Protein AF-A0A843TBU1-F1 (afdb_monomer)

Nearest PDB structures (foldseek):
  8rxh-assembly1_Sf  TM=3.132E-01  e=1.677E+00  Leishmania major strain Friedlin
  9c3c-assembly1_b  TM=3.323E-01  e=2.820E+00  Oryctolagus cuniculus
  9c3c-assembly1_d  TM=3.264E-01  e=3.427E+00  Oryctolagus cuniculus
  8yt8-assembly1_D  TM=2.917E-01  e=3.427E+00  Mus musculus
  7qiz-assembly1_BA  TM=1.890E-01  e=3.902E+00  Solanum lycopersicum

Structure (mmCIF, N/CA/C/O backbone):
data_AF-A0A843TBU1-F1
#
_entry.id   AF-A0A843TBU1-F1
#
loop_
_atom_site.group_PDB
_atom_site.id
_atom_site.type_symbol
_atom_site.label_atom_id
_atom_site.label_alt_id
_atom_site.label_comp_id
_atom_site.label_asym_id
_atom_site.label_entity_id
_atom_site.label_seq_id
_atom_site.pdbx_PDB_ins_code
_atom_site.Cartn_x
_atom_site.Cartn_y
_atom_site.Cartn_z
_atom_site.occupancy
_atom_site.B_iso_or_equiv
_atom_site.auth_seq_id
_atom_site.auth_comp_id
_atom_site.auth_asym_id
_atom_site.auth_atom_id
_atom_site.pdbx_PDB_model_num
ATOM 1 N N . MET A 1 1 ? 6.282 16.887 25.141 1.00 42.31 1 MET A N 1
ATOM 2 C CA . MET A 1 1 ? 6.252 15.830 24.106 1.00 42.31 1 MET A CA 1
ATOM 3 C C . MET A 1 1 ? 5.500 16.394 22.921 1.00 42.31 1 MET A C 1
ATOM 5 O O . MET A 1 1 ? 4.322 16.692 23.065 1.00 42.31 1 MET A O 1
ATOM 9 N N . SER A 1 2 ? 6.208 16.684 21.830 1.00 39.66 2 SER A N 1
ATOM 10 C CA . SER A 1 2 ? 5.625 17.336 20.655 1.00 39.66 2 SER A CA 1
ATOM 11 C C . SER A 1 2 ? 4.503 16.457 20.106 1.00 39.66 2 SER A C 1
ATOM 13 O O . SER A 1 2 ? 4.731 15.291 19.794 1.00 39.66 2 SER A O 1
ATOM 15 N N . SER A 1 3 ? 3.282 16.988 20.079 1.00 46.81 3 SER A N 1
ATOM 16 C CA . SER A 1 3 ? 2.140 16.341 19.440 1.00 46.81 3 SER A CA 1
ATOM 17 C C . SER A 1 3 ? 2.463 16.229 17.954 1.00 46.81 3 SER A C 1
ATOM 19 O O . SER A 1 3 ? 2.513 17.242 17.259 1.00 46.81 3 SER A O 1
ATOM 21 N N . SER A 1 4 ? 2.750 15.017 17.484 1.00 58.03 4 SER A N 1
ATOM 22 C CA . SER A 1 4 ? 3.057 14.702 16.088 1.00 58.03 4 SER A CA 1
ATOM 23 C C . SER A 1 4 ? 1.844 14.928 15.179 1.00 58.03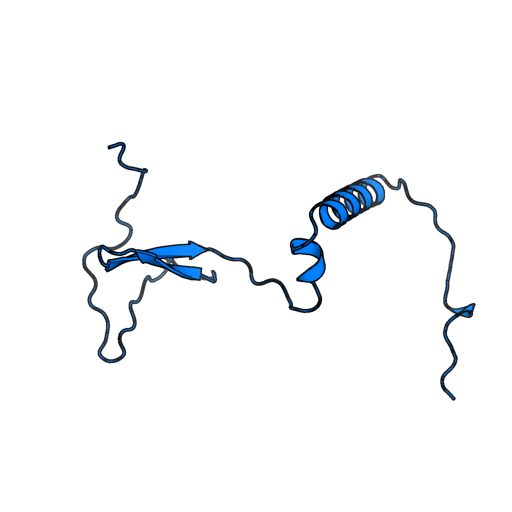 4 SER A C 1
ATOM 25 O O . SER A 1 4 ? 1.313 13.977 14.636 1.00 58.03 4 SER A O 1
ATOM 27 N N . GLY A 1 5 ? 1.334 16.155 15.050 1.00 62.38 5 GLY A N 1
ATOM 28 C CA . GLY A 1 5 ? 0.404 16.583 13.995 1.00 62.38 5 GLY A CA 1
ATOM 29 C C . GLY A 1 5 ? -0.890 15.775 13.792 1.00 62.38 5 GLY A C 1
ATOM 30 O O . GLY A 1 5 ? -1.580 16.008 12.798 1.00 62.38 5 GLY A O 1
ATOM 31 N N . PHE A 1 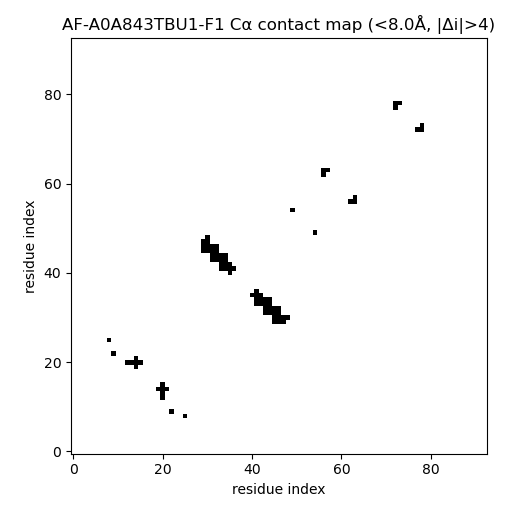6 ? -1.244 14.835 14.674 1.00 69.94 6 PHE A N 1
ATOM 32 C CA . PHE A 1 6 ? -2.382 13.946 14.471 1.00 69.94 6 PHE A CA 1
ATOM 33 C C . PHE A 1 6 ? -3.683 14.730 14.625 1.00 69.94 6 PHE A C 1
ATOM 35 O O . PHE A 1 6 ? -4.000 15.260 15.689 1.00 69.94 6 PHE A O 1
ATOM 42 N N . LYS A 1 7 ? -4.456 14.796 13.540 1.00 76.94 7 LYS A N 1
ATOM 43 C CA . LYS A 1 7 ? -5.810 15.353 13.544 1.00 76.94 7 LYS A CA 1
ATOM 44 C C . LYS A 1 7 ? -6.806 14.206 13.602 1.00 76.94 7 LYS A C 1
ATOM 46 O O . LYS A 1 7 ? -6.718 13.280 12.797 1.00 76.94 7 LYS A O 1
ATOM 51 N N . ALA A 1 8 ? -7.775 14.288 14.510 1.00 76.00 8 ALA A N 1
ATOM 52 C CA . ALA A 1 8 ? -8.873 13.333 14.558 1.00 76.00 8 ALA A CA 1
ATOM 53 C C . ALA A 1 8 ? -9.647 13.376 13.229 1.00 76.00 8 ALA A C 1
ATOM 55 O O . ALA A 1 8 ? -10.284 14.375 12.900 1.00 76.00 8 ALA A O 1
ATOM 56 N N . ARG A 1 9 ? -9.546 12.306 12.434 1.00 80.00 9 ARG A N 1
ATOM 57 C CA . ARG A 1 9 ? -10.276 12.149 11.162 1.00 80.00 9 ARG A CA 1
ATOM 58 C C . ARG A 1 9 ? -11.637 11.486 11.341 1.00 80.00 9 ARG A C 1
ATOM 60 O O . ARG A 1 9 ? -12.509 11.626 10.491 1.00 80.00 9 ARG A O 1
ATOM 67 N N . LYS A 1 10 ? -11.811 10.770 12.448 1.00 78.50 10 LYS A N 1
ATOM 68 C CA . LYS A 1 10 ? -13.052 10.125 12.856 1.00 78.50 10 LYS A CA 1
ATOM 69 C C . LYS A 1 10 ? -13.151 10.220 14.376 1.00 78.50 10 LYS A C 1
ATOM 71 O O . LYS A 1 10 ? -12.127 10.180 15.056 1.00 78.50 10 LYS A O 1
ATOM 76 N N . GLY A 1 11 ? -14.366 10.415 14.880 1.00 80.81 11 GLY A N 1
ATOM 77 C CA . GLY A 1 11 ? -14.638 10.428 16.316 1.00 80.81 11 GLY A CA 1
ATOM 78 C C . GLY A 1 11 ? -14.535 9.032 16.935 1.00 80.81 11 GLY A C 1
ATOM 79 O O . GLY A 1 11 ? -13.927 8.124 16.370 1.00 80.81 11 GLY A O 1
ATOM 80 N N . TYR A 1 12 ? -15.169 8.853 18.092 1.00 84.19 12 TYR A N 1
ATOM 81 C CA . TYR A 1 12 ? -15.241 7.553 18.753 1.00 84.19 12 TYR A CA 1
ATOM 82 C C . TYR A 1 12 ? -15.908 6.507 17.847 1.00 84.19 12 TYR A C 1
ATOM 84 O O . TYR A 1 12 ? -16.960 6.753 17.255 1.00 84.19 12 TYR A O 1
ATOM 92 N N . VAL A 1 13 ? -15.283 5.338 17.739 1.00 87.38 13 VAL A N 1
ATOM 93 C CA . VAL A 1 13 ? -15.748 4.215 16.924 1.00 87.38 13 VAL A CA 1
ATOM 94 C C . VAL A 1 13 ? -15.675 2.935 17.735 1.00 87.38 13 VAL A C 1
ATOM 96 O O . VAL A 1 13 ? -14.679 2.678 18.406 1.00 87.38 13 VAL A O 1
ATOM 99 N N . HIS A 1 14 ? -16.732 2.132 17.654 1.00 91.06 14 HIS A N 1
ATOM 100 C CA . HIS A 1 14 ? -16.785 0.818 18.277 1.00 91.06 14 HIS A CA 1
ATOM 101 C C . HIS A 1 14 ? -16.545 -0.261 17.209 1.00 91.06 14 HIS A C 1
ATOM 103 O O . HI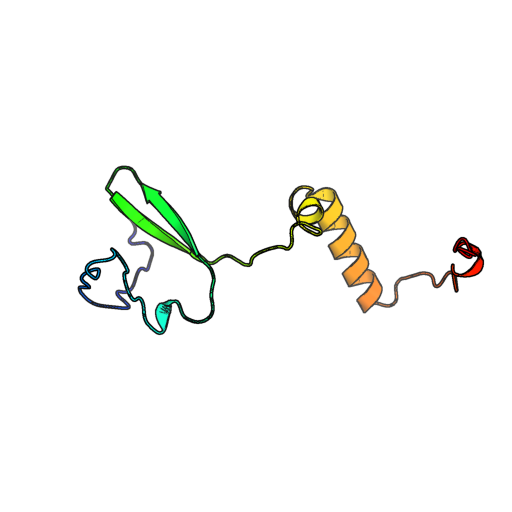S A 1 14 ? -17.141 -0.165 16.129 1.00 91.06 14 HIS A O 1
ATOM 109 N N . PRO A 1 15 ? -15.680 -1.258 17.462 1.00 92.94 15 PRO A N 1
ATOM 110 C CA . PRO A 1 15 ? -15.565 -2.424 16.596 1.00 92.94 15 PRO A CA 1
ATOM 111 C C . PRO A 1 15 ? -16.886 -3.196 16.540 1.00 92.94 15 PRO A C 1
ATOM 113 O O . PRO A 1 15 ? -17.649 -3.199 17.501 1.00 92.94 15 PRO A O 1
ATOM 116 N N . ASP A 1 16 ? -17.165 -3.875 15.433 1.00 92.94 16 ASP A N 1
ATOM 117 C CA . ASP A 1 16 ? -18.316 -4.778 15.384 1.00 92.94 16 ASP A CA 1
ATOM 118 C C . ASP A 1 16 ? -18.067 -6.090 16.157 1.00 92.94 16 ASP A C 1
ATOM 120 O O . ASP A 1 16 ? -16.975 -6.343 16.667 1.00 92.94 16 ASP A O 1
ATOM 124 N N . GLY A 1 17 ? -19.070 -6.975 16.210 1.00 94.94 17 GLY A N 1
ATOM 125 C CA . GLY A 1 17 ? -18.962 -8.277 16.886 1.00 94.94 17 GLY A CA 1
ATOM 126 C C . GLY A 1 17 ? -17.929 -9.246 16.288 1.00 94.94 17 GLY A C 1
ATOM 127 O O . GLY A 1 17 ? -17.727 -10.324 16.836 1.00 94.94 17 GLY A O 1
A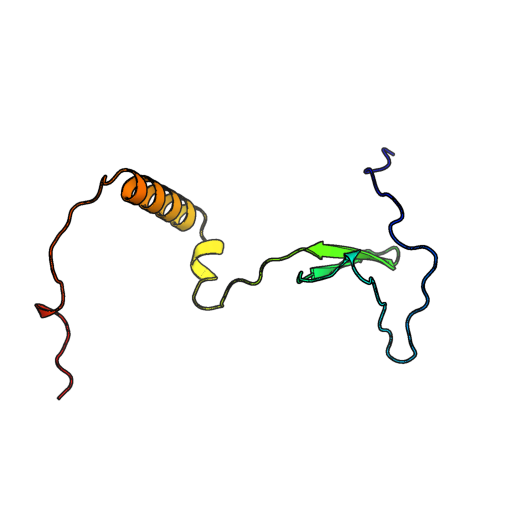TOM 128 N N . ARG A 1 18 ? -17.278 -8.889 15.172 1.00 95.50 18 ARG A N 1
ATOM 129 C CA . ARG A 1 18 ? -16.153 -9.622 14.569 1.00 95.50 18 ARG A CA 1
ATOM 130 C C . ARG A 1 18 ? -14.815 -8.898 14.775 1.00 95.50 18 ARG A C 1
ATOM 132 O O . ARG A 1 18 ? -13.823 -9.280 14.163 1.00 95.50 18 ARG A O 1
ATOM 139 N N . GLY A 1 19 ? -14.788 -7.847 15.596 1.00 90.94 19 GLY A N 1
ATOM 140 C CA . GLY A 1 19 ? -13.598 -7.049 15.880 1.00 90.94 19 GLY A CA 1
ATOM 141 C C . GLY A 1 19 ? -13.187 -6.101 14.750 1.00 90.94 19 GLY A C 1
ATOM 142 O O . GLY A 1 19 ? -12.075 -5.580 14.773 1.00 90.94 19 GLY A O 1
ATOM 143 N N . ARG A 1 20 ? -14.043 -5.856 13.748 1.00 92.31 20 ARG A N 1
ATOM 144 C CA . ARG A 1 20 ? -13.701 -4.994 12.607 1.00 92.31 20 ARG A CA 1
ATOM 145 C C . ARG A 1 20 ? -13.950 -3.532 12.950 1.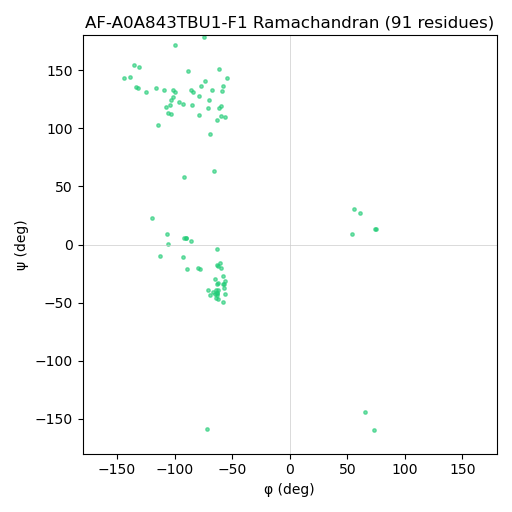00 92.31 20 ARG A C 1
ATOM 147 O O . ARG A 1 20 ? -15.043 -3.170 13.385 1.00 92.31 20 ARG A O 1
ATOM 154 N N . LEU A 1 21 ? -12.966 -2.678 12.677 1.00 91.75 21 LEU A N 1
ATOM 155 C CA . LEU A 1 21 ? -13.086 -1.228 12.806 1.00 91.75 21 LEU A CA 1
ATOM 156 C C . LEU A 1 21 ? -13.156 -0.585 11.419 1.00 91.75 21 LEU A C 1
ATOM 158 O O . LEU A 1 21 ? -12.218 -0.675 10.635 1.00 91.75 21 LEU A O 1
ATOM 162 N N . THR A 1 22 ? -14.262 0.089 11.103 1.00 89.50 22 THR A N 1
ATOM 163 C CA . THR A 1 22 ? -14.394 0.771 9.807 1.00 89.50 22 THR A CA 1
ATOM 164 C C . THR A 1 22 ? -13.771 2.160 9.876 1.00 89.50 22 THR A C 1
ATOM 166 O O . THR A 1 22 ? -14.241 3.013 10.633 1.00 89.50 22 THR A O 1
ATOM 169 N N . LEU A 1 23 ? -12.766 2.426 9.044 1.00 90.00 23 LEU A N 1
ATOM 170 C CA . LEU A 1 23 ? -12.088 3.729 8.962 1.00 90.00 23 LEU A CA 1
ATOM 171 C C . LEU A 1 23 ? -12.692 4.655 7.893 1.00 90.00 23 LEU A C 1
ATOM 173 O O . LEU A 1 23 ? -12.437 5.857 7.896 1.00 90.00 23 LEU A O 1
ATOM 177 N N . GLY A 1 24 ? -13.566 4.122 7.034 1.00 88.06 24 GLY A N 1
ATOM 178 C CA . GLY A 1 24 ? -14.220 4.881 5.970 1.00 88.06 24 GLY A CA 1
ATOM 179 C C . GLY A 1 24 ? -13.218 5.369 4.924 1.00 88.06 24 GLY A C 1
ATOM 180 O O . GLY A 1 24 ? -12.241 4.687 4.630 1.00 88.06 24 GLY A O 1
ATOM 181 N N . SER A 1 25 ? -13.444 6.570 4.389 1.00 87.50 25 SER A N 1
ATOM 182 C CA . SER A 1 25 ? -12.602 7.165 3.342 1.00 87.50 25 SER A CA 1
ATOM 183 C C . SER A 1 25 ? -11.149 7.411 3.758 1.00 87.50 25 SER A C 1
ATOM 185 O O . SER A 1 25 ? -10.297 7.564 2.893 1.00 87.50 25 SER A O 1
ATOM 187 N N . VAL A 1 26 ? -10.851 7.432 5.062 1.00 86.00 26 VAL A N 1
ATOM 188 C CA . VAL A 1 26 ? -9.496 7.669 5.590 1.00 86.00 26 VAL A CA 1
ATOM 189 C C . VAL A 1 26 ? -8.524 6.555 5.202 1.00 86.00 26 VAL A C 1
ATOM 191 O O . VAL A 1 26 ? -7.337 6.826 5.069 1.00 86.00 26 VAL A O 1
ATOM 194 N N . ALA A 1 27 ? -9.028 5.331 5.034 1.00 88.31 27 ALA A N 1
ATOM 195 C CA . ALA A 1 27 ? -8.228 4.152 4.711 1.00 88.31 27 ALA A CA 1
ATOM 196 C C . ALA A 1 27 ? -8.629 3.515 3.376 1.00 88.31 27 ALA A C 1
ATOM 198 O O . ALA A 1 27 ? -8.464 2.315 3.175 1.00 88.31 27 ALA A O 1
ATOM 199 N N . LYS A 1 28 ? -9.253 4.299 2.493 1.00 88.06 28 LYS A N 1
ATOM 200 C CA . LYS A 1 28 ? -9.703 3.803 1.198 1.00 88.06 28 LYS A CA 1
ATOM 201 C C . LYS A 1 28 ? -8.495 3.599 0.278 1.00 88.06 28 LYS A C 1
ATOM 203 O O . LYS A 1 28 ? -7.601 4.438 0.271 1.00 88.06 28 LYS A O 1
ATOM 208 N N . ASP A 1 29 ? -8.522 2.527 -0.509 1.00 87.31 29 ASP A N 1
ATOM 209 C CA . ASP A 1 29 ? -7.575 2.263 -1.601 1.00 87.31 29 ASP A CA 1
ATOM 210 C C . ASP A 1 29 ? -6.097 2.131 -1.154 1.00 87.31 29 ASP A C 1
ATOM 212 O O . ASP A 1 29 ? -5.187 2.391 -1.936 1.00 87.31 29 ASP A O 1
ATOM 216 N N . ALA A 1 30 ? -5.849 1.720 0.096 1.00 88.38 30 ALA A N 1
ATOM 217 C CA . ALA A 1 30 ? -4.507 1.479 0.625 1.00 88.38 30 ALA A CA 1
ATOM 218 C C . ALA A 1 30 ? -4.452 0.209 1.484 1.00 88.38 30 ALA A C 1
ATOM 220 O O . ALA A 1 30 ? -5.379 -0.078 2.247 1.00 88.38 30 ALA A O 1
ATOM 221 N N . ASP A 1 31 ? -3.332 -0.505 1.394 1.00 92.25 31 ASP A N 1
ATOM 222 C CA . ASP A 1 31 ? -2.987 -1.584 2.312 1.00 92.25 31 ASP A CA 1
ATOM 223 C C . ASP A 1 31 ? -2.234 -1.024 3.517 1.00 92.25 31 ASP A C 1
ATOM 225 O O . ASP A 1 31 ? -1.520 -0.024 3.423 1.00 92.25 31 ASP A O 1
ATOM 229 N N . TYR A 1 32 ? -2.385 -1.673 4.671 1.00 92.69 32 TYR A N 1
ATOM 230 C CA . TYR A 1 32 ? -1.785 -1.208 5.917 1.00 92.69 32 TYR A CA 1
ATOM 231 C C . TYR A 1 32 ? -1.072 -2.336 6.643 1.00 92.69 32 TYR A C 1
ATOM 233 O O . TYR A 1 32 ? -1.630 -3.411 6.872 1.00 92.69 32 TYR A O 1
ATOM 241 N N . ARG A 1 33 ? 0.136 -2.044 7.118 1.00 93.62 33 ARG A N 1
ATOM 242 C CA . ARG A 1 33 ? 0.764 -2.812 8.185 1.00 93.62 33 ARG A CA 1
ATOM 243 C C . ARG A 1 33 ? 0.167 -2.375 9.520 1.00 93.62 33 ARG A C 1
ATOM 245 O O . ARG A 1 33 ? 0.152 -1.189 9.850 1.00 93.62 33 ARG A O 1
ATOM 252 N N . VAL A 1 34 ? -0.309 -3.344 10.298 1.00 94.12 34 VAL A N 1
ATOM 253 C CA . VAL A 1 34 ? -0.858 -3.106 11.637 1.00 94.12 34 VAL A CA 1
ATOM 254 C C . VAL A 1 34 ? 0.251 -3.269 12.669 1.00 94.12 34 VAL A C 1
ATOM 256 O O . VAL A 1 34 ? 0.854 -4.335 12.777 1.00 94.12 34 VAL A O 1
ATOM 259 N N . LEU A 1 35 ? 0.510 -2.214 13.436 1.00 94.88 35 LEU A N 1
ATOM 260 C CA . LEU A 1 35 ? 1.501 -2.190 14.508 1.00 94.88 35 LEU A CA 1
ATOM 261 C C . LEU A 1 35 ? 0.785 -1.961 15.838 1.00 94.88 35 LEU A C 1
ATOM 263 O O . LEU A 1 35 ? -0.071 -1.083 15.941 1.00 94.88 35 LEU A O 1
ATOM 267 N N . VAL A 1 36 ? 1.149 -2.732 16.862 1.00 95.38 36 VAL A N 1
ATOM 268 C CA . VAL A 1 36 ? 0.599 -2.600 18.218 1.00 95.38 36 VAL A CA 1
ATOM 269 C C . VAL A 1 36 ? 1.751 -2.415 19.194 1.00 95.38 36 VAL A C 1
ATOM 271 O O . VAL A 1 36 ? 2.727 -3.158 19.139 1.00 95.38 36 VAL A O 1
ATOM 274 N N . ASN A 1 37 ? 1.656 -1.419 20.074 1.00 94.38 37 ASN A N 1
ATOM 275 C CA . ASN A 1 37 ? 2.648 -1.205 21.129 1.00 94.38 37 ASN A CA 1
ATOM 276 C C . ASN A 1 37 ? 2.179 -1.756 22.487 1.00 94.38 37 ASN A C 1
ATOM 278 O O . ASN A 1 37 ? 1.016 -2.111 22.663 1.00 94.38 37 ASN A O 1
ATOM 282 N N . GLU A 1 38 ? 3.073 -1.770 23.478 1.00 96.38 38 GLU A N 1
ATOM 283 C CA . GLU A 1 38 ? 2.790 -2.273 24.836 1.00 96.38 38 GLU A CA 1
ATOM 284 C C . GLU A 1 38 ? 1.652 -1.530 25.557 1.00 96.38 38 GLU A C 1
ATOM 286 O O . GLU A 1 38 ? 1.046 -2.059 26.484 1.00 96.38 38 GLU A O 1
ATOM 291 N N . LYS A 1 39 ? 1.327 -0.306 25.124 1.00 95.81 39 LYS A N 1
ATOM 292 C CA . LYS A 1 39 ? 0.213 0.490 25.662 1.00 95.81 39 LYS A CA 1
ATOM 293 C C . LYS A 1 39 ? -1.127 0.159 24.995 1.00 95.81 39 LYS A C 1
ATOM 295 O O . LYS A 1 39 ? -2.119 0.827 25.276 1.00 95.81 39 LYS A O 1
ATOM 300 N N . GLY A 1 40 ? -1.157 -0.816 24.084 1.00 91.44 40 GLY A N 1
ATOM 301 C CA . GLY A 1 40 ? -2.346 -1.209 23.328 1.00 91.44 40 GLY A CA 1
ATOM 302 C C . GLY A 1 40 ? -2.746 -0.218 22.234 1.00 91.44 40 GLY A C 1
ATOM 303 O O . GLY A 1 40 ? -3.859 -0.292 21.717 1.00 91.44 40 GLY A O 1
ATOM 304 N N . GLN A 1 41 ? -1.874 0.729 21.875 1.00 92.69 41 GLN A N 1
ATOM 305 C CA . GLN A 1 41 ? -2.144 1.649 20.773 1.00 92.69 41 GLN A CA 1
ATOM 306 C C . GLN A 1 41 ? -1.909 0.933 19.445 1.00 92.69 41 GLN A C 1
ATOM 308 O O . GLN A 1 41 ? -0.897 0.251 19.282 1.00 92.69 41 GLN A O 1
ATOM 313 N N . ILE A 1 42 ? -2.826 1.136 18.500 1.00 92.19 42 ILE A N 1
ATOM 314 C CA . ILE A 1 42 ? -2.740 0.598 17.144 1.00 92.19 42 ILE A CA 1
ATOM 315 C C . ILE A 1 42 ? -2.306 1.721 16.202 1.00 92.19 42 ILE A C 1
ATOM 317 O O . ILE A 1 42 ? -2.958 2.765 16.139 1.00 92.19 42 ILE A O 1
ATOM 321 N N . LEU A 1 43 ? -1.223 1.494 15.464 1.00 91.25 43 LEU A N 1
ATOM 322 C CA . LEU A 1 43 ? -0.779 2.334 14.357 1.00 91.25 43 LEU A CA 1
ATOM 323 C C . LEU A 1 43 ? -1.001 1.578 13.046 1.00 91.25 43 LEU A C 1
ATOM 325 O O . LEU A 1 43 ? -0.645 0.406 12.926 1.00 91.25 43 LEU A O 1
ATOM 329 N N . LEU A 1 44 ? -1.592 2.268 12.076 1.00 92.12 44 LEU A N 1
ATOM 330 C CA . LEU A 1 44 ? -1.762 1.773 10.717 1.00 92.12 44 LEU A CA 1
ATOM 331 C C . LEU A 1 44 ? -0.763 2.500 9.829 1.00 92.12 44 LEU A C 1
ATOM 333 O O . LEU A 1 44 ? -0.869 3.713 9.650 1.00 92.12 44 LEU A O 1
ATOM 337 N N . ASP A 1 45 ? 0.206 1.752 9.318 1.00 91.81 45 ASP A N 1
ATOM 338 C CA . ASP A 1 45 ? 1.266 2.257 8.454 1.00 91.81 45 ASP A CA 1
ATOM 339 C C . ASP A 1 45 ? 0.955 1.855 7.003 1.00 91.81 45 ASP A C 1
ATOM 341 O O . ASP A 1 45 ? 0.908 0.650 6.729 1.00 91.81 45 ASP A O 1
ATOM 345 N N . PRO A 1 46 ? 0.641 2.802 6.096 1.00 91.88 46 PRO A N 1
ATOM 346 C CA . PRO A 1 46 ? 0.346 2.483 4.704 1.00 91.88 46 PRO A CA 1
ATOM 347 C C . PRO A 1 46 ? 1.516 1.752 4.043 1.00 91.88 46 PRO A C 1
ATOM 349 O O . PRO A 1 46 ? 2.669 2.155 4.185 1.00 91.88 46 PRO A O 1
ATOM 352 N N . VAL A 1 47 ? 1.220 0.705 3.279 1.00 92.06 47 VAL A N 1
ATOM 353 C CA . VAL A 1 47 ? 2.219 -0.062 2.533 1.00 92.06 47 VAL A CA 1
ATOM 354 C C . VAL A 1 47 ? 1.784 -0.255 1.088 1.00 92.06 47 VAL A C 1
ATOM 356 O O . VAL A 1 47 ? 0.597 -0.292 0.776 1.00 92.06 47 VAL A O 1
ATOM 359 N N . VAL A 1 48 ? 2.770 -0.411 0.210 1.00 88.62 48 VAL A N 1
ATOM 360 C CA . VAL A 1 48 ? 2.566 -0.915 -1.148 1.00 88.62 48 VAL A CA 1
ATOM 361 C C . VAL A 1 48 ? 3.055 -2.364 -1.156 1.00 88.62 48 VAL A C 1
ATOM 363 O O . VAL A 1 48 ? 4.222 -2.593 -0.818 1.00 88.62 48 VAL A O 1
AT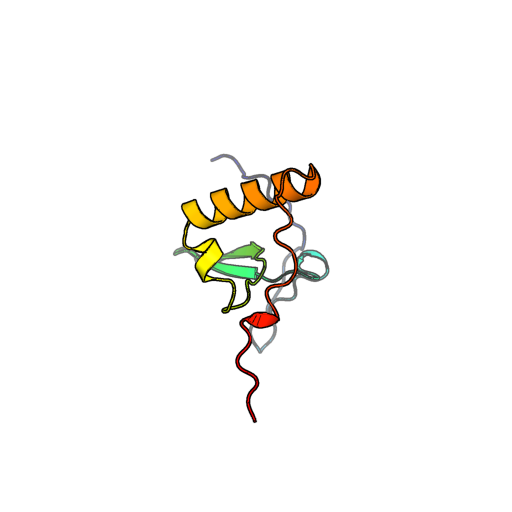OM 366 N N . PRO A 1 49 ? 2.199 -3.355 -1.466 1.00 85.69 49 PRO A N 1
ATOM 367 C CA . PRO A 1 49 ? 2.635 -4.739 -1.548 1.00 85.69 49 PRO A CA 1
ATOM 368 C C . PRO A 1 49 ? 3.578 -4.916 -2.740 1.00 85.69 49 PRO A C 1
ATOM 370 O O . PRO A 1 49 ? 3.290 -4.471 -3.849 1.00 85.69 49 PRO A O 1
ATOM 373 N N . ILE A 1 50 ? 4.701 -5.587 -2.502 1.00 85.69 50 ILE A N 1
ATOM 374 C CA . ILE A 1 50 ? 5.665 -5.950 -3.539 1.00 85.69 50 ILE A CA 1
ATOM 375 C C . ILE A 1 50 ? 5.441 -7.430 -3.881 1.00 85.69 50 ILE A C 1
ATOM 377 O O . ILE A 1 50 ? 5.436 -8.254 -2.958 1.00 85.69 50 ILE A O 1
ATOM 381 N N . PRO A 1 51 ? 5.253 -7.798 -5.162 1.00 90.19 51 PRO A N 1
ATOM 382 C CA . PRO A 1 51 ? 5.171 -9.195 -5.575 1.00 90.19 51 PRO A CA 1
ATOM 383 C C . PRO A 1 51 ? 6.391 -9.999 -5.115 1.00 90.19 51 PRO A C 1
ATOM 385 O O . PRO A 1 51 ? 7.519 -9.513 -5.150 1.00 90.19 51 PRO A O 1
ATOM 388 N N . ALA A 1 52 ? 6.195 -11.261 -4.724 1.00 88.75 52 ALA A N 1
ATOM 389 C CA . ALA A 1 52 ?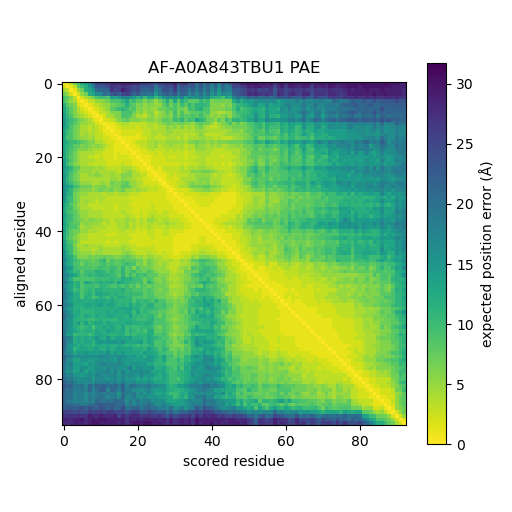 7.289 -12.101 -4.222 1.00 88.75 52 ALA A CA 1
ATOM 390 C C . ALA A 1 52 ? 8.443 -12.251 -5.235 1.00 88.75 52 ALA A C 1
ATOM 392 O O . ALA A 1 52 ? 9.607 -12.277 -4.844 1.00 88.75 52 ALA A O 1
ATOM 393 N N . SER A 1 53 ? 8.125 -12.275 -6.533 1.00 91.88 53 SER A N 1
ATOM 394 C CA . SER A 1 53 ? 9.098 -12.300 -7.634 1.00 91.88 53 SER A CA 1
ATOM 395 C C . SER A 1 53 ? 9.985 -11.054 -7.714 1.00 91.88 53 SER A C 1
ATOM 397 O O . SER A 1 53 ? 11.027 -11.100 -8.357 1.00 91.88 53 SER A O 1
ATOM 399 N N . GLU A 1 54 ? 9.593 -9.953 -7.073 1.00 91.31 54 GLU A N 1
ATOM 400 C CA . GLU A 1 54 ? 10.292 -8.663 -7.085 1.00 91.31 54 GLU A CA 1
ATOM 401 C C . GLU A 1 54 ? 10.884 -8.302 -5.714 1.00 91.31 54 GLU A C 1
ATOM 403 O O . GLU A 1 54 ? 11.670 -7.364 -5.607 1.00 91.31 54 GLU A O 1
ATOM 408 N N . ALA A 1 55 ? 10.552 -9.044 -4.652 1.00 91.44 55 ALA A N 1
ATOM 409 C CA . ALA A 1 55 ? 11.002 -8.750 -3.290 1.00 91.44 55 ALA A CA 1
ATOM 410 C C . ALA A 1 55 ? 12.537 -8.699 -3.162 1.00 91.44 55 ALA A C 1
ATOM 412 O O . ALA A 1 55 ? 13.067 -7.818 -2.482 1.00 91.44 55 ALA A O 1
ATOM 413 N N . TRP A 1 56 ? 13.250 -9.571 -3.886 1.00 92.38 56 TRP A N 1
ATOM 414 C CA . TRP A 1 56 ? 14.719 -9.643 -3.891 1.00 92.38 56 TRP A CA 1
ATOM 415 C C . TRP A 1 56 ? 15.389 -8.315 -4.277 1.00 92.38 56 TRP A C 1
ATOM 417 O O . TRP A 1 56 ? 16.468 -7.992 -3.775 1.00 92.38 56 TRP A O 1
ATOM 427 N N . LEU A 1 57 ? 14.745 -7.515 -5.134 1.00 92.75 57 LEU A N 1
ATOM 428 C CA . LEU A 1 57 ? 15.236 -6.198 -5.518 1.00 92.75 57 LEU A CA 1
ATOM 429 C C . LEU A 1 57 ? 15.207 -5.246 -4.319 1.00 92.75 57 LEU A C 1
ATOM 431 O O . LEU A 1 57 ? 16.145 -4.484 -4.108 1.00 92.75 57 LEU A O 1
ATOM 435 N N . TRP A 1 58 ? 14.154 -5.303 -3.505 1.00 88.00 58 TRP A N 1
ATOM 436 C CA . TRP A 1 58 ? 13.955 -4.393 -2.378 1.00 88.00 58 TRP A CA 1
ATOM 437 C C . TRP A 1 58 ? 14.804 -4.729 -1.151 1.00 88.00 58 TRP A C 1
ATOM 439 O O . TRP A 1 58 ? 15.080 -3.843 -0.338 1.00 88.00 58 TRP A O 1
ATOM 449 N N . GLU A 1 59 ? 15.259 -5.975 -1.052 1.00 90.56 59 GLU A N 1
ATOM 450 C CA . GLU A 1 59 ? 16.143 -6.471 0.006 1.00 90.56 59 GLU A CA 1
ATOM 451 C C . GLU A 1 59 ? 17.619 -6.106 -0.220 1.00 90.56 59 GLU A C 1
ATOM 453 O O . GLU A 1 59 ? 18.393 -6.071 0.737 1.00 90.56 59 GLU A O 1
ATOM 458 N N . ASN A 1 60 ? 18.019 -5.780 -1.457 1.00 93.81 60 ASN A N 1
ATOM 459 C CA . ASN A 1 60 ? 19.401 -5.450 -1.800 1.00 93.81 60 ASN A CA 1
ATOM 460 C C . ASN A 1 60 ? 19.555 -3.979 -2.245 1.00 93.81 60 ASN A C 1
ATOM 462 O O . ASN A 1 60 ? 19.276 -3.634 -3.397 1.00 93.81 60 ASN A O 1
ATOM 466 N N . PRO A 1 61 ? 20.080 -3.093 -1.374 1.00 92.81 61 PRO A N 1
ATOM 467 C CA . PRO A 1 61 ? 20.263 -1.679 -1.695 1.00 92.81 61 PRO A CA 1
ATOM 468 C C . PRO A 1 61 ? 21.125 -1.408 -2.932 1.00 92.81 61 PRO A C 1
ATOM 470 O O . PRO A 1 61 ? 20.858 -0.443 -3.644 1.00 92.81 61 PRO A O 1
ATOM 473 N N . ALA A 1 62 ? 22.135 -2.241 -3.201 1.00 95.38 62 ALA A N 1
ATOM 474 C CA . ALA A 1 62 ? 23.022 -2.053 -4.345 1.00 95.38 62 ALA A CA 1
ATOM 475 C C . ALA A 1 62 ? 22.305 -2.342 -5.671 1.00 95.38 62 ALA A C 1
ATOM 477 O O . ALA A 1 62 ? 22.478 -1.600 -6.637 1.00 95.38 62 ALA A O 1
ATOM 478 N N . LEU A 1 63 ? 21.457 -3.376 -5.702 1.00 94.69 63 LEU A N 1
ATOM 479 C CA . LEU A 1 63 ? 20.642 -3.698 -6.874 1.00 94.69 63 LEU A CA 1
ATOM 480 C C . LEU A 1 63 ? 19.623 -2.599 -7.166 1.00 94.69 63 LEU A C 1
ATOM 482 O O . LEU A 1 63 ? 19.508 -2.187 -8.318 1.00 94.69 63 LEU A O 1
ATOM 486 N N . ARG A 1 64 ? 18.964 -2.050 -6.136 1.00 94.06 64 ARG A N 1
ATOM 487 C CA . ARG A 1 64 ? 18.073 -0.890 -6.317 1.00 94.06 64 ARG A CA 1
ATOM 488 C C . ARG A 1 64 ? 18.797 0.297 -6.927 1.00 94.06 64 ARG A C 1
ATOM 490 O O . ARG A 1 64 ? 18.335 0.830 -7.925 1.00 94.06 64 ARG A O 1
ATOM 497 N N . ALA A 1 65 ? 19.955 0.663 -6.379 1.00 95.25 65 ALA A N 1
ATOM 498 C CA . ALA A 1 65 ? 20.738 1.782 -6.896 1.00 95.25 65 ALA A CA 1
ATOM 499 C C . ALA A 1 65 ? 21.201 1.546 -8.346 1.00 95.25 65 ALA A C 1
ATOM 501 O O . ALA A 1 65 ? 21.315 2.486 -9.131 1.00 95.25 65 ALA A O 1
ATOM 502 N N . SER A 1 66 ? 21.476 0.291 -8.718 1.00 95.62 66 SER A N 1
ATOM 503 C CA . SER A 1 66 ? 21.784 -0.071 -10.102 1.00 95.62 66 SER A CA 1
ATOM 504 C C . SER A 1 66 ? 20.559 0.052 -11.010 1.00 95.62 66 SER A C 1
ATOM 506 O O . SER A 1 66 ? 20.677 0.596 -12.103 1.00 95.62 66 SER A O 1
ATOM 508 N N . MET A 1 67 ? 19.390 -0.416 -10.561 1.00 94.12 67 MET A N 1
ATOM 509 C CA . MET A 1 67 ? 18.139 -0.317 -11.315 1.00 94.12 67 MET A CA 1
ATOM 510 C C . MET A 1 67 ? 17.716 1.141 -11.514 1.00 94.12 67 MET A C 1
ATOM 512 O O . MET A 1 67 ? 17.399 1.530 -12.629 1.00 94.12 67 MET A O 1
ATOM 516 N N . GLU A 1 68 ? 17.759 1.963 -10.465 1.00 94.31 68 GLU A N 1
ATOM 517 C CA . GLU A 1 68 ? 17.465 3.400 -10.546 1.00 94.31 68 GLU A CA 1
ATOM 518 C C . GLU A 1 68 ? 18.367 4.097 -11.569 1.00 94.31 68 GLU A C 1
ATOM 520 O O . GLU A 1 68 ? 17.898 4.893 -12.380 1.00 94.31 68 GLU A O 1
ATOM 525 N N . ARG A 1 69 ? 19.662 3.759 -11.581 1.00 95.94 69 ARG A N 1
ATOM 526 C CA . ARG A 1 69 ? 20.598 4.270 -12.587 1.00 95.94 69 ARG A CA 1
ATOM 527 C C . ARG A 1 69 ? 20.215 3.827 -13.995 1.00 95.94 69 ARG A C 1
ATOM 529 O O . ARG A 1 69 ? 20.173 4.671 -14.879 1.00 95.94 69 ARG A O 1
ATOM 536 N N . ALA A 1 70 ? 19.912 2.544 -14.185 1.00 94.44 70 ALA A N 1
ATOM 537 C CA . ALA A 1 70 ? 19.524 2.004 -15.483 1.00 94.44 70 ALA A CA 1
ATOM 538 C C . ALA A 1 70 ? 18.224 2.637 -16.010 1.00 94.44 70 ALA A C 1
ATOM 540 O O . ALA A 1 70 ? 18.139 2.956 -17.189 1.00 94.44 70 ALA A O 1
ATOM 541 N N . LEU A 1 71 ? 17.236 2.882 -15.142 1.00 95.25 71 LEU A N 1
ATOM 542 C CA . LEU A 1 71 ? 16.001 3.584 -15.504 1.00 95.25 71 LEU A CA 1
ATOM 543 C C . LEU A 1 71 ? 16.273 5.030 -15.937 1.00 95.25 71 LEU A C 1
ATOM 545 O O . LEU A 1 71 ? 15.741 5.467 -16.952 1.00 95.25 71 LEU A O 1
ATOM 549 N N . ASN A 1 72 ? 17.137 5.748 -15.212 1.00 96.44 72 ASN A N 1
ATOM 550 C CA . ASN A 1 72 ? 17.542 7.102 -15.597 1.00 96.44 72 ASN A CA 1
ATOM 551 C C . ASN A 1 72 ? 18.292 7.115 -16.937 1.00 96.44 72 ASN A C 1
ATOM 553 O O . ASN A 1 72 ? 18.035 7.977 -17.768 1.00 96.44 72 ASN A O 1
ATOM 557 N N . GLN A 1 73 ? 19.186 6.150 -17.160 1.00 96.12 73 GLN A N 1
ATOM 558 C CA . GLN A 1 73 ? 19.907 5.991 -18.424 1.00 96.12 73 GLN A CA 1
ATOM 559 C C . GLN A 1 73 ? 18.960 5.652 -19.584 1.00 96.12 73 GLN A C 1
ATOM 561 O O . GLN A 1 73 ? 19.108 6.184 -20.679 1.00 96.12 73 GLN A O 1
ATOM 566 N N . ALA A 1 74 ? 17.945 4.815 -19.355 1.00 94.38 74 ALA A N 1
ATOM 567 C CA . ALA A 1 74 ? 16.932 4.510 -20.361 1.00 94.38 74 ALA A CA 1
ATOM 568 C C . ALA A 1 74 ? 16.118 5.756 -20.754 1.00 94.38 74 ALA A C 1
ATOM 570 O O . ALA A 1 74 ? 15.894 5.984 -21.942 1.00 94.38 74 ALA A O 1
ATOM 571 N N . ASP A 1 75 ? 15.736 6.588 -19.779 1.00 95.56 75 ASP A N 1
ATOM 572 C CA . ASP A 1 75 ? 15.017 7.849 -20.017 1.00 95.56 75 ASP A CA 1
ATOM 573 C C . ASP A 1 75 ? 15.853 8.847 -20.843 1.00 95.56 75 ASP A C 1
ATOM 575 O O . ASP A 1 75 ? 15.332 9.561 -21.702 1.00 95.56 75 ASP A O 1
ATOM 579 N N . THR A 1 76 ? 17.178 8.850 -20.655 1.00 95.81 76 THR A N 1
ATOM 580 C CA . THR A 1 76 ? 18.113 9.707 -21.402 1.00 95.81 76 THR A CA 1
ATOM 581 C C . THR A 1 76 ? 18.655 9.084 -22.694 1.00 95.81 76 THR A C 1
ATOM 583 O O . THR A 1 76 ? 19.484 9.710 -23.356 1.00 95.81 76 THR A O 1
ATOM 586 N N . ASN A 1 77 ? 18.177 7.900 -23.101 1.00 93.31 77 ASN A N 1
ATOM 587 C CA . ASN A 1 77 ? 18.715 7.108 -24.222 1.00 93.31 77 ASN A CA 1
ATOM 588 C C . ASN A 1 77 ? 20.221 6.787 -24.103 1.00 93.31 77 ASN A C 1
ATOM 590 O O . ASN A 1 77 ? 20.927 6.656 -25.100 1.00 93.31 77 ASN A O 1
ATOM 594 N N . GLU A 1 78 ? 20.723 6.651 -22.878 1.00 95.62 78 GLU A N 1
ATOM 595 C CA . GLU A 1 78 ? 22.090 6.241 -22.553 1.00 95.62 78 GLU A CA 1
ATOM 596 C C . GLU A 1 78 ? 22.167 4.712 -22.380 1.00 95.62 78 GLU A C 1
ATOM 598 O O . GLU A 1 78 ? 22.529 4.195 -21.324 1.00 95.62 78 GLU A O 1
ATOM 603 N N . PHE A 1 79 ? 21.785 3.966 -23.416 1.00 91.56 79 PHE A N 1
ATOM 604 C CA . PHE A 1 79 ? 21.893 2.507 -23.453 1.00 91.56 79 PHE A CA 1
ATOM 605 C C . PHE A 1 79 ? 22.445 2.035 -24.798 1.00 91.56 79 PHE A C 1
ATOM 607 O O . PHE A 1 79 ? 22.308 2.712 -25.816 1.00 91.56 79 PHE A O 1
ATOM 614 N N . GLU A 1 80 ? 23.070 0.860 -24.801 1.00 90.25 80 GLU A N 1
ATOM 615 C CA . GLU A 1 80 ? 23.526 0.214 -26.030 1.00 90.25 80 GLU A CA 1
ATOM 616 C C . GLU A 1 80 ? 22.484 -0.807 -26.495 1.00 90.25 80 GLU A C 1
ATOM 618 O O . GLU A 1 80 ? 22.13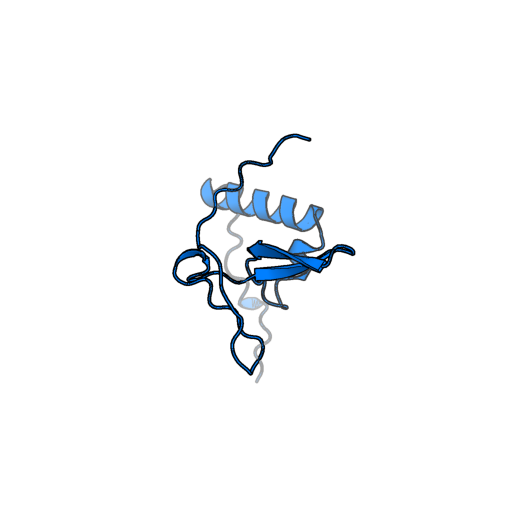0 -1.729 -25.758 1.00 90.25 80 GLU A O 1
ATOM 623 N N . ASP A 1 81 ? 21.989 -0.641 -27.723 1.00 90.19 81 ASP A N 1
ATOM 624 C CA . ASP A 1 81 ? 21.163 -1.646 -28.389 1.00 90.19 81 ASP A CA 1
ATOM 625 C C . ASP A 1 81 ? 22.066 -2.749 -28.955 1.00 90.19 81 ASP A C 1
ATOM 627 O O . ASP A 1 81 ? 22.838 -2.533 -29.892 1.00 90.19 81 ASP A O 1
ATOM 631 N N . LEU A 1 82 ? 21.975 -3.939 -28.362 1.00 91.44 82 LEU A N 1
ATOM 632 C CA . LEU A 1 82 ? 22.736 -5.121 -28.768 1.00 91.44 82 LEU A CA 1
ATOM 633 C C . LEU A 1 82 ? 21.982 -5.992 -29.788 1.00 91.44 82 LEU A C 1
ATOM 635 O O . LEU A 1 82 ? 22.457 -7.067 -30.158 1.00 91.44 82 LEU A O 1
ATOM 639 N N . GLY A 1 83 ? 20.819 -5.541 -30.263 1.00 91.75 83 GLY A N 1
ATOM 640 C CA . GLY A 1 83 ? 19.948 -6.303 -31.142 1.00 91.75 83 GLY A CA 1
ATOM 641 C C . GLY A 1 83 ? 19.211 -7.432 -30.418 1.00 91.75 83 GLY A C 1
ATOM 642 O O . GLY A 1 83 ? 19.016 -7.425 -29.203 1.00 91.75 83 GLY A O 1
ATOM 643 N N . SER A 1 84 ? 18.749 -8.419 -31.188 1.00 91.25 84 SER A N 1
ATOM 644 C CA . SER A 1 84 ? 17.947 -9.526 -30.660 1.00 91.25 84 SER A CA 1
ATOM 645 C C . SER A 1 84 ? 18.806 -10.666 -30.109 1.00 91.25 84 SER A C 1
ATOM 647 O O . SER A 1 84 ? 19.695 -11.189 -30.787 1.00 91.25 84 SER A O 1
ATOM 649 N N . PHE A 1 85 ? 18.446 -11.131 -28.913 1.00 91.38 85 PHE A N 1
ATOM 650 C CA . PHE A 1 85 ? 19.000 -12.337 -28.292 1.00 91.38 85 PHE A CA 1
ATOM 651 C C . PHE A 1 85 ? 18.216 -13.614 -28.638 1.00 91.38 85 PHE A C 1
ATOM 653 O O . PHE A 1 85 ? 18.544 -14.678 -28.125 1.00 91.38 85 PHE A O 1
ATOM 660 N N . ALA A 1 86 ? 17.212 -13.546 -29.524 1.00 91.62 86 ALA A N 1
ATOM 661 C CA . ALA A 1 86 ? 16.370 -14.698 -29.875 1.00 91.62 86 ALA A CA 1
ATOM 662 C C . ALA A 1 86 ? 17.164 -15.899 -30.422 1.00 91.62 86 ALA A C 1
ATOM 664 O O . ALA A 1 86 ? 16.750 -17.032 -30.234 1.00 91.62 86 ALA A O 1
ATOM 665 N N . GLN A 1 87 ? 18.329 -15.659 -31.034 1.00 87.56 87 GLN A N 1
ATOM 666 C CA . GLN A 1 87 ? 19.239 -16.708 -31.516 1.00 87.56 87 GLN A CA 1
ATOM 667 C C . GLN A 1 87 ? 19.772 -17.644 -30.413 1.00 87.56 87 GLN A C 1
ATOM 669 O O . GLN A 1 87 ? 20.344 -18.682 -30.727 1.00 87.56 87 GLN A O 1
ATOM 674 N N . PHE A 1 88 ? 19.640 -17.253 -29.142 1.00 88.56 88 PHE A N 1
ATOM 675 C CA . PHE A 1 88 ? 20.073 -18.027 -27.976 1.00 88.56 88 PHE A CA 1
ATOM 676 C C . PHE A 1 88 ? 18.908 -18.662 -27.216 1.00 88.56 88 PHE A C 1
ATOM 678 O O . PHE A 1 88 ? 19.135 -19.268 -26.172 1.00 88.56 88 PHE A O 1
ATOM 685 N N . ALA A 1 89 ? 17.668 -18.473 -27.675 1.00 88.56 89 ALA A N 1
ATOM 686 C CA . ALA A 1 89 ? 16.559 -19.230 -27.128 1.00 88.56 89 ALA A CA 1
ATOM 687 C C . ALA A 1 89 ? 16.715 -20.680 -27.594 1.00 88.56 89 ALA A C 1
ATOM 689 O O . ALA A 1 89 ? 16.827 -20.924 -28.796 1.00 88.56 89 ALA A O 1
ATOM 690 N N . ASP A 1 90 ? 16.745 -21.621 -26.653 1.00 83.31 90 ASP A N 1
ATOM 691 C CA . ASP A 1 90 ? 16.598 -23.028 -26.999 1.00 83.31 90 ASP A CA 1
ATOM 692 C C . ASP A 1 90 ? 15.212 -23.179 -27.645 1.00 83.31 90 ASP A C 1
ATOM 694 O O . ASP A 1 90 ? 14.190 -22.845 -27.040 1.00 83.31 90 ASP A O 1
ATOM 698 N N . GLU A 1 91 ? 15.174 -23.591 -28.912 1.00 73.44 91 GLU A N 1
ATOM 699 C CA . GLU A 1 91 ? 13.929 -24.031 -29.532 1.00 73.44 91 GLU A CA 1
ATOM 700 C C . GLU A 1 91 ? 13.564 -25.357 -28.857 1.00 73.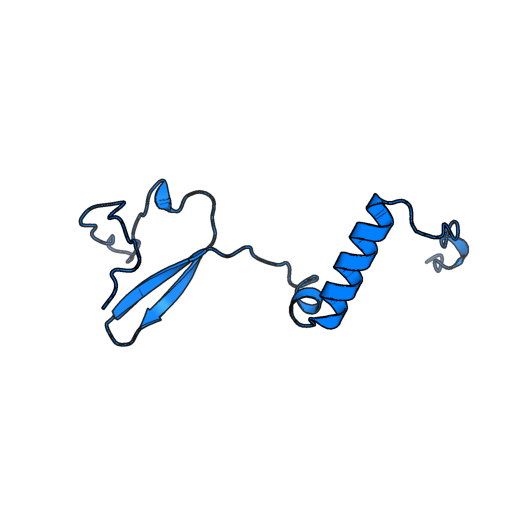44 91 GLU A C 1
ATOM 702 O O . GLU A 1 91 ? 14.096 -26.408 -29.212 1.00 73.44 91 GLU A O 1
ATOM 707 N N . ASP A 1 92 ? 12.720 -25.293 -27.824 1.00 67.38 92 ASP A N 1
ATOM 708 C CA . ASP A 1 92 ? 12.027 -26.471 -27.307 1.00 67.38 92 ASP A CA 1
ATOM 709 C C . ASP A 1 92 ? 11.252 -27.100 -28.484 1.00 67.38 92 ASP A C 1
ATOM 711 O O . ASP A 1 92 ? 10.290 -26.508 -28.985 1.00 67.38 92 ASP A O 1
ATOM 715 N N . GLU A 1 93 ? 11.705 -28.268 -28.956 1.00 54.25 93 GLU A N 1
ATOM 716 C CA . GLU A 1 93 ? 10.952 -29.147 -29.868 1.00 54.25 93 GLU A CA 1
ATOM 717 C C . GLU A 1 93 ? 9.778 -29.824 -29.141 1.00 54.25 93 GLU A C 1
ATOM 719 O O . GLU A 1 93 ? 9.971 -30.312 -27.999 1.00 54.25 93 GLU A O 1
#

Foldseek 3Di:
DDDPPDDPPDDDFDAPPVRDTDPPPVCPPFDWDWDADPVRDIDTHTDDDDPPVCVVCVVDPVSVVVVVVVVVCVVVVVDDPPDDPVVVDPPPD

Secondary structure (DSSP, 8-state):
--------SS------TT-----GGGGTT-EEEEEE-TT--EEEEEE-PPPHHHHHHHH-HHHHHHHHHHHHHHHTT--------GGGS----

Sequence (93 aa):
MSSSGFKARKGYVHPDGRGRLTLGSVAKDADYRVLVNEKGQILLDPVVPIPASEAWLWENPALRASMERALNQADTNEFEDLGSFAQFADEDE

Solvent-accessible surface area (backbone atoms only — not comparable to full-atom values): 6472 Å² total; per-residue (Å²): 132,86,78,79,80,81,70,87,88,65,77,94,79,77,57,48,101,84,69,51,69,86,67,61,81,83,56,58,99,61,47,64,50,82,43,75,50,99,86,72,50,77,48,78,44,78,48,80,89,69,57,79,94,52,42,69,46,77,76,33,68,66,56,41,57,50,48,55,50,51,53,53,26,57,77,71,66,64,68,84,86,83,74,82,68,67,89,72,56,80,79,84,127

Radius of gyration: 23.23 Å; Cα contacts (8 Å, |Δi|>4): 42; chains: 1; bounding box: 42×46×57 Å

Mean predicted aligned error: 9.61 Å

pLDDT: mean 87.7, std 11.41, range [39.66, 96.44]